Protein AF-A0A3B9TX20-F1 (afdb_monomer)

Foldseek 3Di:
DQVVVLVVVLVVVCVVCCVVPNDFLLVVLSVVLSVLSVVLVVPDDPVDVVSVVVSVVCVVVSVVSSVVSVVVRVVPD

Structure (mmCIF, N/CA/C/O backbone):
data_AF-A0A3B9TX20-F1
#
_entry.id   AF-A0A3B9TX20-F1
#
loop_
_atom_site.group_PDB
_atom_site.id
_atom_site.type_symbol
_atom_site.label_atom_id
_atom_site.label_alt_id
_atom_site.label_comp_id
_atom_site.label_asym_id
_atom_site.label_entity_id
_atom_site.label_seq_id
_atom_site.pdbx_PDB_ins_code
_atom_site.Cartn_x
_atom_site.Cartn_y
_atom_site.Cartn_z
_atom_site.occupancy
_atom_site.B_iso_or_equiv
_atom_site.auth_seq_id
_atom_site.auth_comp_id
_atom_site.auth_asym_id
_atom_site.auth_atom_id
_atom_site.pdbx_PDB_model_num
ATOM 1 N N . GLY A 1 1 ? -0.962 8.045 14.232 1.00 91.25 1 GLY A N 1
ATOM 2 C CA . GLY A 1 1 ? -2.042 7.037 14.138 1.00 91.25 1 GLY A CA 1
ATOM 3 C C . GLY A 1 1 ? -1.855 6.163 12.910 1.00 91.25 1 GLY A C 1
ATOM 4 O O . GLY A 1 1 ? -0.845 6.310 12.230 1.00 91.25 1 GLY A O 1
ATOM 5 N N . VAL A 1 2 ? -2.818 5.289 12.607 1.00 94.75 2 VAL A N 1
ATOM 6 C CA . VAL A 1 2 ? -2.725 4.278 11.528 1.00 94.75 2 VAL A CA 1
ATOM 7 C C . VAL A 1 2 ? -2.409 4.891 10.156 1.00 94.75 2 VAL A C 1
ATOM 9 O O . VAL A 1 2 ? -1.530 4.396 9.459 1.00 94.75 2 VAL A O 1
ATOM 12 N N . ALA A 1 3 ? -3.023 6.027 9.806 1.00 96.56 3 ALA A N 1
ATOM 13 C CA . ALA A 1 3 ? -2.766 6.707 8.532 1.00 96.56 3 ALA A CA 1
ATOM 14 C C . ALA A 1 3 ? -1.285 7.079 8.323 1.00 96.56 3 ALA A C 1
ATOM 16 O O . ALA A 1 3 ? -0.749 6.886 7.237 1.00 96.56 3 ALA A O 1
ATOM 17 N N . ALA A 1 4 ? -0.601 7.558 9.368 1.00 98.06 4 ALA A N 1
ATOM 18 C CA . ALA A 1 4 ? 0.819 7.904 9.287 1.00 98.06 4 ALA A CA 1
ATOM 19 C C . ALA A 1 4 ? 1.696 6.660 9.068 1.00 98.06 4 ALA A C 1
ATOM 21 O O . ALA A 1 4 ? 2.637 6.704 8.281 1.00 98.06 4 ALA A O 1
ATOM 22 N N . ALA A 1 5 ? 1.357 5.540 9.716 1.00 97.12 5 ALA A N 1
ATOM 23 C CA . ALA A 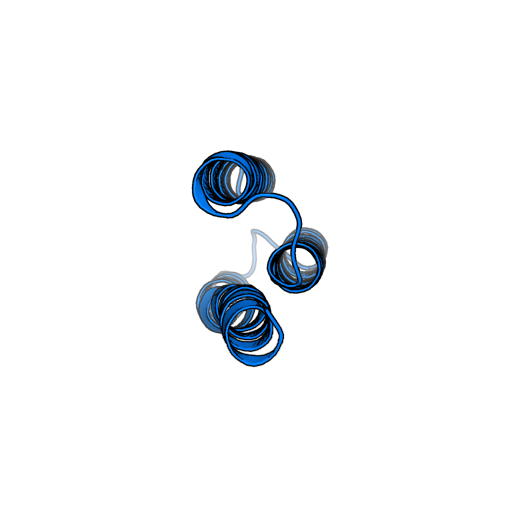1 5 ? 2.051 4.272 9.507 1.00 97.12 5 ALA A CA 1
ATOM 24 C C . ALA A 1 5 ? 1.858 3.750 8.073 1.00 97.12 5 ALA A C 1
ATOM 26 O O . ALA A 1 5 ? 2.820 3.308 7.450 1.00 97.12 5 ALA A O 1
ATOM 27 N N . TYR A 1 6 ? 0.646 3.859 7.521 1.00 97.88 6 TYR A N 1
ATOM 28 C CA . TYR A 1 6 ? 0.363 3.484 6.132 1.00 97.88 6 TYR A CA 1
ATOM 29 C C . TYR A 1 6 ? 1.108 4.364 5.128 1.00 97.88 6 TYR A C 1
ATOM 31 O O . TYR A 1 6 ? 1.721 3.835 4.205 1.00 97.88 6 TYR A O 1
ATOM 39 N N . LEU A 1 7 ? 1.122 5.685 5.330 1.00 98.44 7 LEU A N 1
ATOM 40 C CA . LEU A 1 7 ? 1.880 6.603 4.477 1.00 98.44 7 LEU A CA 1
ATOM 41 C C . LEU A 1 7 ? 3.378 6.291 4.504 1.00 98.44 7 LEU A C 1
ATOM 43 O O . LEU A 1 7 ? 4.006 6.233 3.449 1.00 98.44 7 LEU A O 1
ATOM 47 N N . LEU A 1 8 ? 3.939 6.039 5.690 1.00 98.62 8 LEU A N 1
ATOM 48 C CA . LEU A 1 8 ? 5.345 5.670 5.828 1.00 98.62 8 LEU A CA 1
ATOM 49 C C . LEU A 1 8 ? 5.651 4.344 5.121 1.00 98.62 8 LEU A C 1
ATOM 51 O O . LEU A 1 8 ? 6.634 4.259 4.391 1.00 98.62 8 LEU A O 1
ATOM 55 N N . ALA A 1 9 ? 4.802 3.329 5.289 1.00 98.31 9 ALA A N 1
ATOM 56 C CA . ALA A 1 9 ? 4.971 2.043 4.618 1.00 98.31 9 ALA A CA 1
ATOM 57 C C . ALA A 1 9 ? 4.940 2.190 3.088 1.00 98.31 9 ALA A C 1
ATOM 59 O O . ALA A 1 9 ? 5.839 1.696 2.412 1.00 98.31 9 ALA A O 1
ATOM 60 N N . VAL A 1 10 ? 3.956 2.914 2.543 1.00 98.62 10 VAL A N 1
ATOM 61 C CA . VAL A 1 10 ? 3.850 3.179 1.099 1.00 98.62 10 VAL A CA 1
ATOM 62 C C . VAL A 1 10 ? 5.074 3.939 0.587 1.00 98.62 10 VAL A C 1
ATOM 64 O O . VAL A 1 10 ? 5.622 3.567 -0.447 1.00 98.62 10 VAL A O 1
ATOM 67 N N . ALA A 1 11 ? 5.540 4.960 1.311 1.00 98.75 11 ALA A N 1
ATOM 68 C CA . ALA A 1 11 ? 6.712 5.740 0.919 1.00 98.75 11 ALA A CA 1
ATOM 69 C C . ALA A 1 11 ? 7.995 4.895 0.899 1.00 98.75 11 ALA A C 1
ATOM 71 O O . ALA A 1 11 ? 8.770 4.976 -0.053 1.00 98.75 11 ALA A O 1
ATOM 72 N N . LEU A 1 12 ? 8.208 4.054 1.915 1.00 98.69 12 LEU A N 1
ATOM 73 C CA . LEU A 1 12 ? 9.372 3.167 1.983 1.00 98.69 12 LEU A CA 1
ATOM 74 C C . LEU A 1 12 ? 9.333 2.085 0.898 1.00 98.69 12 LEU A C 1
ATOM 76 O O . LEU A 1 12 ? 10.360 1.808 0.280 1.00 98.69 12 LEU A O 1
ATOM 80 N N . LEU A 1 13 ? 8.157 1.510 0.625 1.00 98.44 13 LEU A N 1
ATOM 81 C CA . LEU A 1 13 ? 7.969 0.557 -0.472 1.00 98.44 13 LEU A CA 1
ATOM 82 C C . LEU A 1 13 ? 8.235 1.212 -1.829 1.00 98.44 13 LEU A C 1
ATOM 84 O O . LEU A 1 13 ? 8.976 0.651 -2.632 1.00 98.44 13 LEU A O 1
ATOM 88 N N . ALA A 1 14 ? 7.689 2.410 -2.062 1.00 98.50 14 ALA A N 1
ATOM 89 C CA . ALA A 1 14 ? 7.936 3.178 -3.279 1.00 98.50 14 ALA A CA 1
ATOM 90 C C . ALA A 1 14 ? 9.430 3.447 -3.471 1.00 98.50 14 ALA A C 1
ATOM 92 O O . ALA A 1 14 ? 9.966 3.168 -4.538 1.00 98.50 14 ALA A O 1
ATOM 93 N N . ALA A 1 15 ? 10.108 3.948 -2.435 1.00 98.56 15 ALA A N 1
ATOM 94 C CA . ALA A 1 15 ? 11.530 4.264 -2.494 1.00 98.56 15 ALA A CA 1
ATOM 95 C C . ALA A 1 15 ? 12.385 3.016 -2.761 1.00 98.56 15 ALA A C 1
ATOM 97 O O . ALA A 1 15 ? 13.243 3.034 -3.642 1.00 98.56 15 ALA A O 1
ATOM 98 N N . GLY A 1 16 ? 12.133 1.919 -2.041 1.00 98.31 16 GLY A N 1
ATOM 99 C CA . GLY A 1 16 ? 12.877 0.671 -2.211 1.00 98.31 16 GLY A CA 1
ATOM 100 C C . GLY A 1 16 ? 12.692 0.054 -3.598 1.00 98.31 16 GLY A C 1
ATOM 101 O O . GLY A 1 16 ? 13.672 -0.315 -4.243 1.00 98.31 16 GLY A O 1
ATOM 102 N N . LEU A 1 17 ? 11.450 -0.018 -4.084 1.00 97.56 17 LEU A N 1
ATOM 103 C CA . LEU A 1 17 ? 11.148 -0.563 -5.410 1.00 97.56 17 LEU A CA 1
ATOM 104 C C . LEU A 1 17 ? 11.655 0.335 -6.535 1.00 97.56 17 LEU A C 1
ATOM 106 O O . LEU A 1 17 ? 12.159 -0.177 -7.528 1.00 97.56 17 LEU A O 1
ATOM 110 N N . TRP A 1 18 ? 11.611 1.654 -6.358 1.00 97.75 18 TRP A N 1
ATOM 111 C CA . TRP A 1 18 ? 12.188 2.585 -7.321 1.00 97.75 18 TRP A CA 1
ATOM 112 C C . TRP A 1 18 ? 13.690 2.361 -7.502 1.00 97.75 18 TRP A C 1
ATOM 114 O O . TRP A 1 18 ? 14.170 2.304 -8.631 1.00 97.75 18 TRP A O 1
ATOM 124 N N . VAL A 1 19 ? 14.428 2.185 -6.401 1.00 98.00 19 VAL A N 1
ATOM 125 C CA . VAL A 1 19 ? 15.875 1.918 -6.442 1.00 98.00 19 VAL A CA 1
ATOM 126 C C . VAL A 1 19 ? 16.183 0.533 -7.021 1.00 98.00 19 VAL A C 1
ATOM 128 O O . VAL A 1 19 ? 17.147 0.392 -7.767 1.00 98.00 19 VAL A O 1
ATOM 131 N N . LEU A 1 20 ? 15.387 -0.487 -6.688 1.00 96.25 20 LEU A N 1
ATOM 132 C CA . LEU A 1 20 ? 15.653 -1.874 -7.085 1.00 96.25 20 LEU A CA 1
ATOM 133 C C . LEU A 1 20 ? 15.211 -2.203 -8.519 1.00 96.25 20 LEU A C 1
ATOM 135 O O . LEU A 1 20 ? 15.869 -2.993 -9.191 1.00 96.25 20 LEU A O 1
ATOM 139 N N . ALA A 1 21 ? 14.073 -1.661 -8.952 1.00 94.12 21 ALA A N 1
ATOM 140 C CA . ALA A 1 21 ? 13.371 -2.073 -10.168 1.00 94.12 21 ALA A CA 1
ATOM 141 C C . ALA A 1 21 ? 13.160 -0.935 -11.182 1.00 94.12 21 ALA A C 1
ATOM 143 O O . ALA A 1 21 ? 12.837 -1.215 -12.332 1.00 94.12 21 ALA A O 1
ATOM 144 N N . GLY A 1 22 ? 13.348 0.335 -10.802 1.00 94.12 22 GLY A N 1
ATOM 145 C CA . GLY A 1 22 ? 13.000 1.468 -11.664 1.00 94.12 22 GLY A CA 1
ATOM 146 C C . GLY A 1 22 ? 11.483 1.589 -11.890 1.00 94.12 22 GLY A C 1
ATOM 147 O O . GLY A 1 22 ? 10.703 1.028 -11.121 1.00 94.12 22 GLY A O 1
ATOM 148 N N . PRO A 1 23 ? 11.018 2.350 -12.897 1.00 93.88 23 PRO A N 1
ATOM 149 C CA . PRO A 1 23 ? 9.592 2.459 -13.208 1.00 93.88 23 PRO A CA 1
ATOM 150 C C . PRO A 1 23 ? 9.037 1.155 -13.811 1.00 93.88 23 PRO A C 1
ATOM 152 O O . PRO A 1 23 ? 9.645 0.592 -14.715 1.00 93.88 23 PRO A O 1
ATOM 155 N N . GLY A 1 24 ? 7.859 0.713 -13.354 1.00 94.50 24 GLY A N 1
ATOM 156 C CA . GLY A 1 24 ? 7.228 -0.533 -13.812 1.00 94.50 24 GLY A CA 1
ATOM 157 C C . GLY A 1 24 ? 5.772 -0.708 -13.355 1.00 94.50 24 GLY A C 1
ATOM 158 O O . GLY A 1 24 ? 5.197 0.164 -12.697 1.00 94.50 24 GLY A O 1
ATOM 159 N N . PHE A 1 25 ? 5.163 -1.854 -13.668 1.00 95.75 25 PHE A N 1
ATOM 160 C CA . PHE A 1 25 ? 3.787 -2.214 -13.287 1.00 95.75 25 PHE A CA 1
ATOM 161 C C . PHE A 1 25 ? 3.583 -2.332 -11.773 1.00 95.75 25 PHE A C 1
ATOM 163 O O . PHE A 1 25 ? 2.457 -2.183 -11.286 1.00 95.75 25 PHE A O 1
ATOM 170 N N . TRP A 1 26 ? 4.657 -2.506 -11.000 1.00 96.62 26 TRP A N 1
ATOM 171 C CA . TRP A 1 26 ? 4.597 -2.437 -9.540 1.00 96.62 26 TRP A CA 1
ATOM 172 C C . TRP A 1 26 ? 4.042 -1.094 -9.040 1.00 96.62 26 TRP A C 1
ATOM 174 O O . TRP A 1 26 ? 3.399 -1.064 -7.991 1.00 96.62 26 TRP A O 1
ATOM 184 N N . VAL A 1 27 ? 4.204 -0.002 -9.801 1.00 97.75 27 VAL A N 1
ATOM 185 C CA . VAL A 1 27 ? 3.641 1.318 -9.471 1.00 97.75 27 VAL A CA 1
ATOM 186 C C . VAL A 1 27 ? 2.112 1.266 -9.449 1.00 97.75 27 VAL A C 1
ATOM 188 O O . VAL A 1 27 ? 1.491 1.809 -8.536 1.00 97.75 27 VAL A O 1
ATOM 191 N N . ALA A 1 28 ? 1.492 0.566 -10.404 1.00 97.75 28 ALA A N 1
ATOM 192 C CA . ALA A 1 28 ? 0.042 0.388 -10.439 1.00 97.75 28 ALA A CA 1
ATOM 193 C C . ALA A 1 28 ? -0.450 -0.468 -9.259 1.00 97.75 28 ALA A C 1
ATOM 195 O O . ALA A 1 28 ? -1.446 -0.126 -8.618 1.00 97.75 28 ALA A O 1
ATOM 196 N N . GLY A 1 29 ? 0.283 -1.534 -8.916 1.00 98.06 29 GLY A N 1
ATOM 197 C CA . GLY A 1 29 ? 0.000 -2.347 -7.728 1.00 98.06 29 GLY A CA 1
ATOM 198 C C . GLY A 1 29 ? 0.108 -1.546 -6.425 1.00 98.06 29 GLY A C 1
ATOM 199 O O . GLY A 1 29 ? -0.775 -1.625 -5.569 1.00 98.06 29 GLY A O 1
ATOM 200 N N . LEU A 1 30 ? 1.142 -0.709 -6.294 1.00 98.50 30 LEU A N 1
ATOM 201 C CA . LEU A 1 30 ? 1.322 0.171 -5.140 1.00 98.50 30 LEU A CA 1
ATOM 202 C C . LEU A 1 30 ? 0.227 1.245 -5.058 1.00 98.50 30 LEU A C 1
ATOM 204 O O . LEU A 1 30 ? -0.260 1.547 -3.967 1.0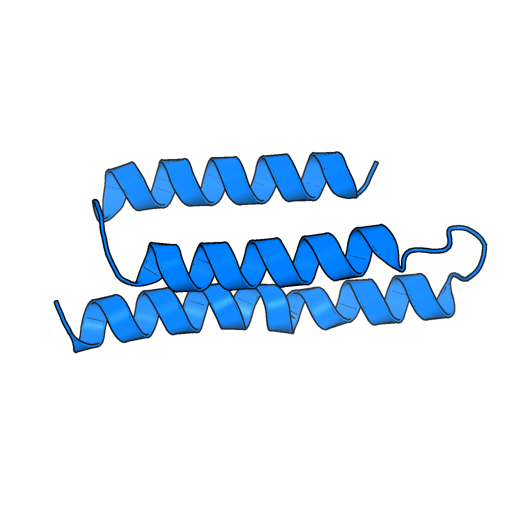0 98.50 30 LEU A O 1
ATOM 208 N N . ALA A 1 31 ? -0.202 1.799 -6.194 1.00 98.56 31 ALA A N 1
ATOM 209 C CA . ALA A 1 31 ? -1.315 2.742 -6.246 1.00 98.56 31 ALA A CA 1
ATOM 210 C C . ALA A 1 31 ? -2.626 2.086 -5.778 1.00 98.56 31 ALA A C 1
ATOM 212 O O . ALA A 1 31 ? -3.345 2.664 -4.961 1.00 98.56 31 ALA A O 1
ATOM 213 N N . ALA A 1 32 ? -2.900 0.853 -6.216 1.00 98.50 32 ALA A N 1
ATOM 214 C CA . ALA A 1 32 ? -4.060 0.087 -5.768 1.00 98.50 32 ALA A CA 1
ATOM 215 C C . ALA A 1 32 ? -4.002 -0.225 -4.261 1.00 98.50 32 ALA A C 1
ATOM 217 O O . ALA A 1 32 ? -4.983 0.005 -3.549 1.00 98.50 32 ALA A O 1
ATOM 218 N N . MET A 1 33 ? -2.845 -0.666 -3.750 1.00 98.69 33 MET A N 1
ATOM 219 C CA . MET A 1 33 ? -2.606 -0.847 -2.311 1.00 98.69 33 MET A CA 1
ATOM 220 C C . MET A 1 33 ? -2.880 0.450 -1.536 1.00 98.69 33 MET A C 1
ATOM 2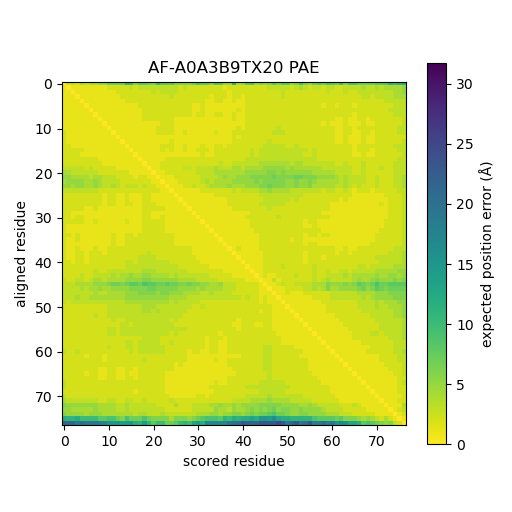22 O O . MET A 1 33 ? -3.593 0.440 -0.534 1.00 98.69 33 MET A O 1
ATOM 226 N N . THR A 1 34 ? -2.364 1.582 -2.018 1.00 98.62 34 THR A N 1
ATOM 227 C CA . THR A 1 34 ? -2.535 2.895 -1.379 1.00 98.62 34 THR A CA 1
ATOM 228 C C . THR A 1 34 ? -4.004 3.314 -1.341 1.00 98.62 34 THR A C 1
ATOM 230 O O . THR A 1 34 ? -4.487 3.777 -0.307 1.00 98.62 34 THR A O 1
ATOM 233 N N . ALA A 1 35 ? -4.745 3.104 -2.432 1.00 98.56 35 ALA A N 1
ATOM 234 C CA . ALA A 1 35 ? -6.178 3.374 -2.485 1.00 98.56 35 ALA A CA 1
ATOM 235 C C . ALA A 1 35 ? -6.965 2.501 -1.491 1.00 98.56 35 ALA A C 1
ATOM 237 O O . ALA A 1 35 ? -7.826 3.016 -0.774 1.00 98.56 35 ALA A O 1
ATOM 238 N N . HIS A 1 36 ? -6.631 1.209 -1.388 1.00 98.44 36 HIS A N 1
ATOM 239 C CA . HIS A 1 36 ? -7.240 0.292 -0.422 1.00 98.44 36 HIS A CA 1
ATOM 240 C C . HIS A 1 36 ? -6.990 0.738 1.029 1.00 98.44 36 HIS A C 1
ATOM 242 O O . HIS A 1 36 ? -7.921 0.810 1.830 1.00 98.44 36 HIS A O 1
ATOM 248 N N . LEU A 1 37 ? -5.751 1.105 1.370 1.00 98.25 37 LEU A N 1
ATOM 249 C CA . LEU A 1 37 ? -5.407 1.613 2.703 1.00 98.25 37 LEU A CA 1
ATOM 250 C C . LEU A 1 37 ? -6.099 2.951 3.004 1.00 98.25 37 LEU A C 1
ATOM 252 O O . LEU A 1 37 ? -6.574 3.168 4.119 1.00 98.25 37 LEU A O 1
ATOM 256 N N . GLY A 1 38 ? -6.216 3.833 2.008 1.00 98.00 38 GLY A N 1
ATOM 257 C CA . GLY A 1 38 ? -6.969 5.082 2.122 1.00 98.00 38 GLY A CA 1
ATOM 258 C C . GLY A 1 38 ? -8.457 4.850 2.394 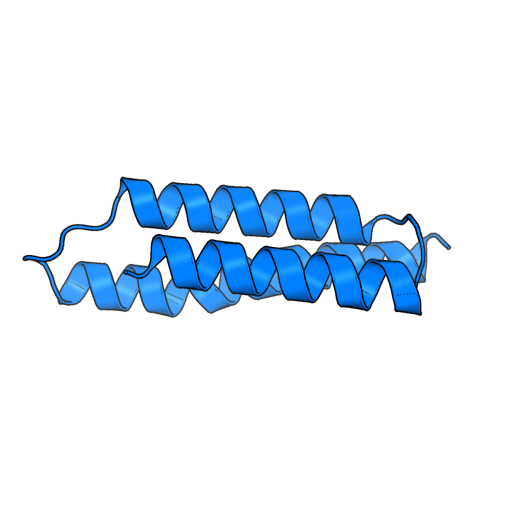1.00 98.00 38 GLY A C 1
ATOM 259 O O . GLY A 1 38 ? -9.052 5.560 3.205 1.00 98.00 38 GLY A O 1
ATOM 260 N N . TRP A 1 39 ? -9.054 3.825 1.779 1.00 98.00 39 TRP A N 1
ATOM 261 C CA . TRP A 1 39 ? -10.411 3.388 2.107 1.00 98.00 39 TRP A CA 1
ATOM 262 C C . TRP A 1 39 ? -10.507 2.880 3.552 1.00 98.00 39 TRP A C 1
ATOM 264 O O . TRP A 1 39 ? -11.423 3.297 4.257 1.00 98.00 39 TRP A O 1
ATOM 274 N N . GLN A 1 40 ? -9.554 2.081 4.045 1.00 96.94 40 GLN A N 1
ATOM 275 C CA . GLN A 1 40 ? -9.577 1.633 5.446 1.00 96.94 40 GLN A CA 1
ATOM 276 C C . GLN A 1 40 ? -9.527 2.804 6.430 1.00 96.94 40 GLN A C 1
ATOM 278 O O . GLN A 1 40 ? -10.317 2.848 7.365 1.00 96.94 40 GLN A O 1
ATOM 283 N N . VAL A 1 41 ? -8.629 3.771 6.206 1.00 97.12 41 VAL A N 1
ATOM 284 C CA . VAL A 1 41 ? -8.486 4.945 7.083 1.00 97.12 41 VAL A CA 1
ATOM 285 C C . VAL A 1 41 ? -9.784 5.750 7.151 1.00 97.12 41 VAL A C 1
ATOM 287 O O . VAL A 1 41 ? -10.139 6.228 8.221 1.00 97.12 41 VAL A O 1
ATOM 290 N N . ARG A 1 42 ? -10.510 5.877 6.034 1.00 96.75 42 ARG A N 1
ATOM 291 C CA . ARG A 1 42 ? -11.801 6.585 5.986 1.00 96.75 42 ARG A CA 1
ATOM 292 C C . ARG A 1 42 ? -12.927 5.860 6.720 1.00 96.75 42 ARG A C 1
ATOM 294 O O . ARG A 1 42 ? -13.844 6.522 7.182 1.00 96.75 42 ARG A O 1
ATOM 301 N N . ASN A 1 43 ? -12.876 4.531 6.788 1.00 94.88 43 ASN A N 1
ATOM 302 C CA . ASN A 1 43 ? -13.911 3.706 7.419 1.00 94.88 43 ASN A CA 1
ATOM 303 C C . ASN A 1 43 ? -13.529 3.254 8.835 1.00 94.88 43 ASN A C 1
ATOM 305 O O . ASN A 1 43 ? -14.253 2.462 9.426 1.00 94.88 43 ASN A O 1
ATOM 309 N N . LEU A 1 44 ? -12.384 3.692 9.366 1.00 95.44 44 LEU A N 1
ATOM 310 C CA . LEU A 1 44 ? -11.938 3.303 10.695 1.00 95.44 44 LEU A CA 1
ATOM 311 C C . LEU A 1 44 ? -12.750 4.046 11.761 1.00 95.44 44 LEU A C 1
ATOM 313 O O . LEU A 1 44 ? -12.704 5.270 11.842 1.00 95.44 44 LEU A O 1
ATOM 317 N N . ASP A 1 45 ? -13.415 3.274 12.609 1.00 95.00 45 ASP A N 1
ATOM 318 C CA . ASP A 1 45 ? -14.029 3.710 13.857 1.00 95.00 45 ASP A CA 1
ATOM 319 C C . ASP A 1 45 ? -13.164 3.176 15.000 1.00 95.00 45 ASP A C 1
ATOM 321 O O . ASP A 1 45 ? -12.811 1.993 15.023 1.00 95.00 45 ASP A O 1
ATOM 325 N N . ALA A 1 46 ? -12.763 4.065 15.905 1.00 90.75 46 ALA A N 1
ATOM 326 C CA . ALA A 1 46 ? -11.914 3.719 17.037 1.00 90.75 46 ALA A CA 1
ATOM 327 C C . ALA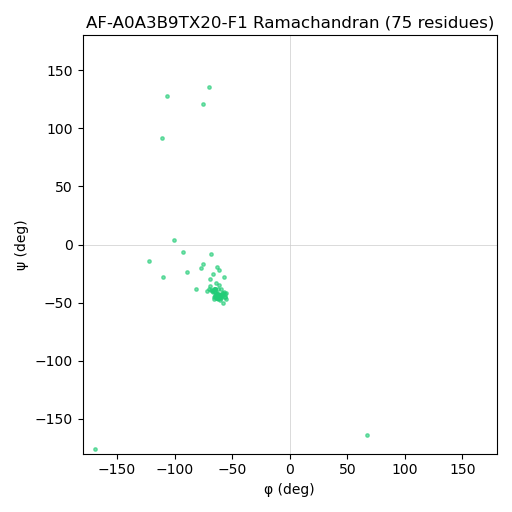 A 1 46 ? -12.693 3.008 18.153 1.00 90.75 46 ALA A C 1
ATOM 329 O O . ALA A 1 46 ? -12.078 2.298 18.950 1.00 90.75 46 ALA A O 1
ATOM 330 N N . ASP A 1 47 ? -14.019 3.159 18.175 1.00 96.81 47 ASP A N 1
ATOM 331 C CA . ASP A 1 47 ? -14.888 2.608 19.213 1.00 96.81 47 ASP A CA 1
ATOM 332 C C . ASP A 1 47 ? -15.436 1.211 18.848 1.00 96.81 47 ASP A C 1
ATOM 334 O O . ASP A 1 47 ? -16.027 0.535 19.691 1.00 96.81 47 ASP A O 1
ATOM 338 N N . ASP A 1 48 ? -15.177 0.726 17.624 1.00 97.12 48 ASP A N 1
ATOM 339 C CA . ASP A 1 48 ? -15.527 -0.627 17.166 1.00 97.12 48 ASP A CA 1
ATOM 340 C C . ASP A 1 48 ? -14.274 -1.513 16.952 1.00 97.12 48 ASP A C 1
ATOM 342 O O . ASP A 1 48 ? -13.706 -1.583 15.850 1.00 97.12 48 ASP A O 1
ATOM 346 N N . PRO A 1 49 ? -13.841 -2.275 17.978 1.00 95.56 49 PRO A N 1
ATOM 347 C CA . PRO A 1 49 ? -12.682 -3.160 17.870 1.00 95.56 49 PRO A CA 1
ATOM 348 C C . PRO A 1 49 ? -12.897 -4.339 16.906 1.00 95.56 49 PRO A C 1
ATOM 350 O O . PRO A 1 49 ? -11.928 -4.859 16.341 1.00 95.56 49 PRO A O 1
ATOM 353 N N . ALA A 1 50 ? -14.142 -4.775 16.680 1.00 97.56 50 ALA A N 1
ATOM 354 C CA . ALA A 1 50 ? -14.434 -5.866 15.753 1.00 97.56 50 ALA A CA 1
ATOM 355 C C . ALA A 1 50 ? -14.241 -5.408 14.301 1.00 97.56 50 ALA A C 1
ATOM 357 O O . ALA A 1 50 ? -13.665 -6.139 13.484 1.00 97.56 50 ALA A O 1
ATOM 358 N N . MET A 1 51 ? -14.656 -4.180 13.983 1.00 96.12 51 MET A N 1
ATOM 359 C CA . MET A 1 51 ? -14.335 -3.561 12.704 1.00 96.12 51 MET A CA 1
ATOM 360 C C . MET A 1 51 ? -12.836 -3.307 12.551 1.00 96.12 51 MET A C 1
ATOM 362 O O . MET A 1 51 ? -12.292 -3.635 11.494 1.00 96.12 51 MET A O 1
ATOM 366 N N . ALA A 1 52 ? -12.152 -2.795 13.577 1.00 96.06 52 ALA A N 1
ATOM 367 C CA . ALA A 1 52 ? -10.706 -2.579 13.517 1.00 96.06 52 ALA A CA 1
ATOM 368 C C . ALA A 1 52 ? -9.948 -3.879 13.185 1.00 96.06 52 ALA A C 1
ATOM 370 O O . ALA A 1 52 ? -9.077 -3.888 12.314 1.00 96.06 52 ALA A O 1
ATOM 371 N N . LEU A 1 53 ? -10.337 -5.010 13.790 1.00 96.56 53 LEU A N 1
ATOM 372 C CA . LEU A 1 53 ? -9.772 -6.322 13.463 1.00 96.56 53 LEU A CA 1
ATOM 373 C C . LEU A 1 53 ? -10.090 -6.759 12.024 1.00 96.56 53 LEU A C 1
ATOM 375 O O . LEU A 1 53 ? -9.242 -7.360 11.360 1.00 96.56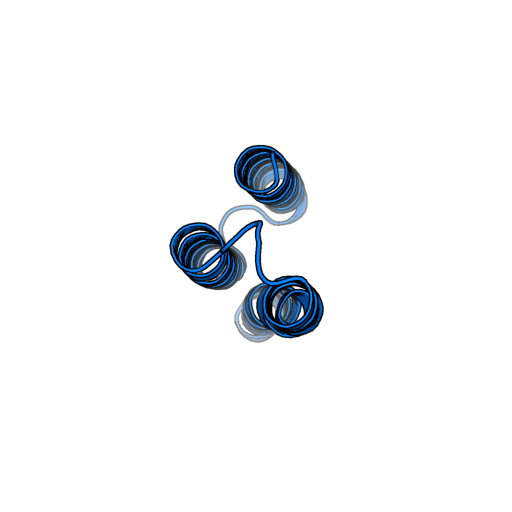 53 LEU A O 1
ATOM 379 N N . ARG A 1 54 ? -11.300 -6.479 11.527 1.00 97.25 54 ARG A N 1
ATOM 380 C CA . ARG A 1 54 ? -11.689 -6.782 10.141 1.00 97.25 54 ARG A CA 1
ATOM 381 C C . ARG A 1 54 ? -10.849 -5.986 9.139 1.00 97.25 54 ARG A C 1
ATOM 383 O O . ARG A 1 54 ? -10.326 -6.587 8.203 1.00 97.25 54 ARG A O 1
ATOM 390 N N . LEU A 1 55 ? -10.666 -4.684 9.368 1.00 96.69 55 LEU A N 1
ATOM 391 C CA . LEU A 1 55 ? -9.808 -3.820 8.547 1.00 96.69 55 LEU A CA 1
ATOM 392 C C . LEU A 1 55 ? -8.332 -4.240 8.636 1.00 96.69 55 LEU A C 1
ATOM 394 O O . LEU A 1 55 ? -7.633 -4.289 7.628 1.00 96.69 55 LEU A O 1
ATOM 398 N N . PHE A 1 56 ? -7.861 -4.646 9.817 1.00 95.62 56 PHE A N 1
ATOM 399 C CA . PHE A 1 56 ? -6.506 -5.171 9.966 1.00 95.62 56 PHE A CA 1
ATOM 400 C C . PHE A 1 56 ? -6.291 -6.445 9.138 1.00 95.62 56 PHE A C 1
ATOM 402 O O . PHE A 1 56 ? -5.285 -6.575 8.444 1.00 95.62 56 PHE A O 1
ATOM 409 N N . LYS A 1 57 ? -7.254 -7.375 9.143 1.00 97.56 57 LYS A N 1
ATOM 410 C CA . LYS A 1 57 ? -7.182 -8.599 8.327 1.00 97.56 57 LYS A CA 1
ATOM 411 C C . LYS A 1 57 ? -7.185 -8.306 6.822 1.00 97.56 57 LYS A C 1
ATOM 413 O O . LYS A 1 57 ? -6.501 -9.017 6.085 1.00 97.56 57 LYS A O 1
ATOM 418 N N . SER A 1 58 ? -7.873 -7.254 6.365 1.00 97.31 58 SER A N 1
ATOM 419 C CA . SER A 1 58 ? -7.830 -6.844 4.952 1.00 97.31 58 SER A CA 1
ATOM 420 C C . SER A 1 58 ? -6.472 -6.283 4.511 1.00 97.31 58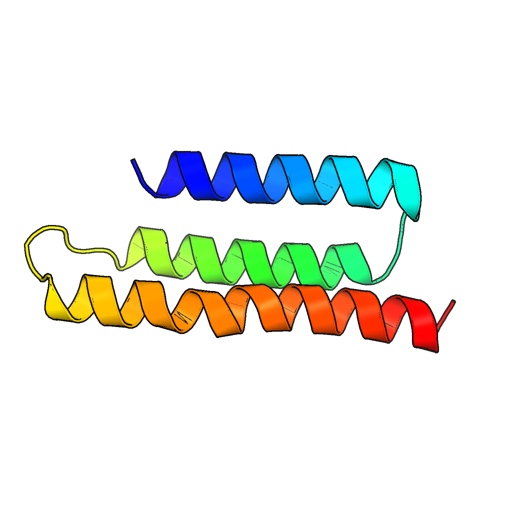 SER A C 1
ATOM 422 O O . SER A 1 58 ? -6.238 -6.156 3.313 1.00 97.31 58 SER A O 1
ATOM 424 N N . ASN A 1 59 ? -5.513 -6.042 5.419 1.00 97.31 59 ASN A N 1
ATOM 425 C CA . ASN A 1 59 ? -4.139 -5.703 5.012 1.00 97.31 59 ASN A CA 1
ATOM 426 C C . ASN A 1 59 ? -3.464 -6.811 4.194 1.00 97.31 59 ASN A C 1
ATOM 428 O O . ASN A 1 59 ? -2.550 -6.518 3.423 1.00 97.31 59 ASN A O 1
ATOM 432 N N . ARG A 1 60 ? -3.934 -8.064 4.294 1.00 98.00 60 ARG A N 1
ATOM 433 C CA . ARG A 1 60 ? -3.524 -9.127 3.367 1.00 98.00 60 ARG A CA 1
ATOM 434 C C . ARG A 1 60 ? -3.860 -8.759 1.922 1.00 98.00 60 ARG A C 1
ATOM 436 O O . ARG A 1 60 ? -3.024 -8.942 1.044 1.00 98.00 60 ARG A O 1
ATOM 443 N N . ASP A 1 61 ? -5.048 -8.215 1.687 1.00 98.31 61 ASP A N 1
ATOM 444 C CA . ASP A 1 61 ? -5.516 -7.852 0.350 1.00 98.31 61 ASP A CA 1
ATOM 445 C C . ASP A 1 61 ? -4.732 -6.642 -0.177 1.00 98.31 61 ASP A C 1
ATOM 447 O O . ASP A 1 61 ? -4.321 -6.631 -1.334 1.00 98.31 61 ASP A O 1
ATOM 451 N N . ALA A 1 62 ? -4.410 -5.678 0.696 1.00 98.06 62 ALA A N 1
ATOM 452 C CA . ALA A 1 62 ? -3.503 -4.575 0.373 1.00 98.06 62 ALA A CA 1
ATOM 453 C C . ALA A 1 62 ? -2.128 -5.081 -0.110 1.00 98.06 62 ALA A C 1
ATOM 455 O O . ALA A 1 62 ? -1.619 -4.615 -1.129 1.00 98.06 62 ALA A O 1
ATOM 456 N N . GLY A 1 63 ? -1.554 -6.072 0.582 1.00 97.88 63 GLY A N 1
ATOM 457 C CA . GLY A 1 63 ? -0.314 -6.727 0.161 1.00 97.88 63 GLY A CA 1
ATOM 458 C C . GLY A 1 63 ? -0.450 -7.448 -1.183 1.00 97.88 63 GLY A C 1
ATOM 459 O O . GLY A 1 63 ? 0.403 -7.279 -2.052 1.00 97.88 63 GLY A O 1
ATOM 460 N N . LEU A 1 64 ? -1.547 -8.185 -1.393 1.00 98.56 64 LEU A N 1
ATOM 461 C CA . LEU A 1 64 ? -1.819 -8.888 -2.653 1.00 98.56 64 LEU A CA 1
ATOM 462 C C . LEU A 1 64 ? -1.931 -7.935 -3.851 1.00 98.56 64 LEU A C 1
ATOM 464 O O . LEU A 1 64 ? -1.478 -8.293 -4.935 1.00 98.56 64 LEU A O 1
ATOM 468 N N . LEU A 1 65 ? -2.473 -6.725 -3.672 1.00 98.50 65 LEU A N 1
ATOM 469 C CA . LEU A 1 65 ? -2.529 -5.709 -4.731 1.00 98.50 65 LEU A CA 1
ATOM 470 C C . LEU A 1 65 ? -1.128 -5.290 -5.199 1.00 98.50 65 LEU A C 1
ATOM 472 O O . LEU A 1 65 ? -0.866 -5.243 -6.403 1.00 98.50 65 LEU A O 1
ATOM 476 N N . LEU A 1 66 ? -0.205 -5.047 -4.263 1.00 98.44 66 LEU A N 1
ATOM 477 C CA . LEU A 1 66 ? 1.188 -4.757 -4.604 1.00 98.44 66 LEU A CA 1
ATOM 478 C C . LEU A 1 66 ? 1.874 -5.975 -5.238 1.00 98.44 66 LEU A C 1
ATOM 480 O O . LEU A 1 66 ? 2.542 -5.834 -6.262 1.00 98.44 66 LEU A O 1
ATOM 484 N N . THR A 1 67 ? 1.690 -7.171 -4.669 1.00 98.31 67 THR A N 1
ATOM 485 C CA . THR A 1 67 ? 2.254 -8.413 -5.217 1.00 98.31 67 THR A CA 1
ATOM 486 C C . THR A 1 67 ? 1.778 -8.668 -6.643 1.00 98.31 67 THR A C 1
ATOM 488 O O . THR A 1 67 ? 2.595 -9.027 -7.482 1.00 98.31 67 THR A O 1
ATOM 491 N N . ALA A 1 68 ? 0.501 -8.438 -6.951 1.00 98.06 68 ALA A N 1
ATOM 492 C CA . ALA A 1 68 ? -0.016 -8.563 -8.309 1.00 98.06 68 ALA A CA 1
ATOM 493 C C . ALA A 1 68 ? 0.705 -7.610 -9.275 1.00 98.06 68 ALA A C 1
ATOM 495 O O . ALA A 1 68 ? 1.128 -8.042 -10.342 1.00 98.06 68 ALA A O 1
ATOM 496 N N . GLY A 1 69 ? 0.922 -6.350 -8.878 1.00 97.31 69 GLY A N 1
ATOM 497 C CA . GLY A 1 69 ? 1.708 -5.398 -9.668 1.00 97.31 69 GLY A CA 1
ATOM 498 C C . GLY A 1 69 ? 3.149 -5.860 -9.896 1.00 97.31 69 GLY A C 1
ATOM 499 O O . GLY A 1 69 ? 3.634 -5.790 -11.017 1.00 97.31 69 GLY A O 1
ATOM 500 N N . LEU A 1 70 ? 3.811 -6.388 -8.861 1.00 97.31 70 LEU A N 1
ATOM 501 C CA . LEU A 1 70 ? 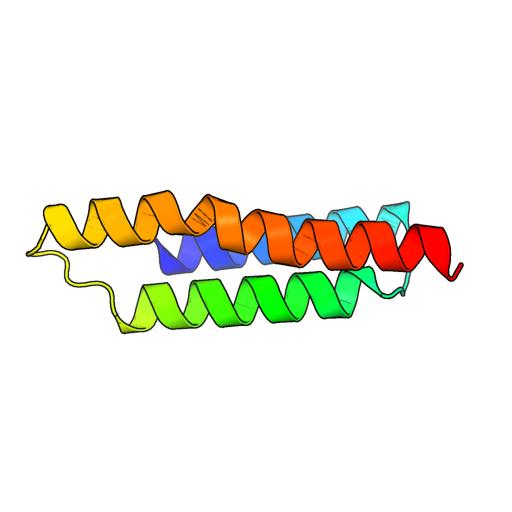5.170 -6.937 -8.957 1.00 97.31 70 LEU A CA 1
ATOM 502 C C . LEU A 1 70 ? 5.246 -8.182 -9.851 1.00 97.31 70 LEU A C 1
ATOM 504 O O . LEU A 1 70 ? 6.194 -8.332 -10.614 1.00 97.31 70 LEU A O 1
ATOM 508 N N . VAL A 1 71 ? 4.263 -9.081 -9.768 1.00 97.81 71 VAL A N 1
ATOM 509 C CA . VAL A 1 71 ? 4.190 -10.273 -10.625 1.00 97.81 71 VAL A CA 1
ATOM 510 C C . VAL A 1 71 ? 3.965 -9.863 -12.076 1.00 97.81 71 VAL A C 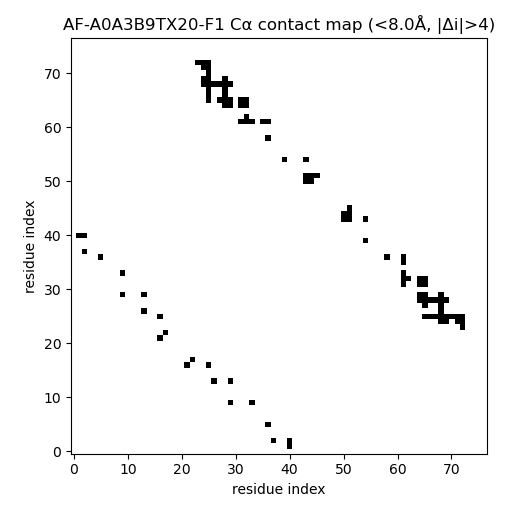1
ATOM 512 O O . VAL A 1 71 ? 4.676 -10.348 -12.947 1.00 97.81 71 VAL A O 1
ATOM 515 N N . LEU A 1 72 ? 3.027 -8.948 -12.336 1.00 96.38 72 LEU A N 1
ATOM 516 C CA . LEU A 1 72 ? 2.788 -8.414 -13.678 1.00 96.38 72 LEU A CA 1
ATOM 517 C C . LEU A 1 72 ? 4.043 -7.761 -14.254 1.00 96.38 72 LEU A C 1
ATOM 519 O O . LEU A 1 72 ? 4.366 -7.999 -15.412 1.00 96.38 72 LEU A O 1
ATOM 523 N N . ASP A 1 73 ? 4.778 -7.012 -13.434 1.00 93.19 73 ASP A N 1
ATOM 524 C CA . ASP A 1 73 ? 6.045 -6.404 -13.833 1.00 93.19 73 ASP A CA 1
ATOM 525 C C . ASP A 1 73 ? 7.033 -7.456 -14.352 1.00 93.19 73 ASP A C 1
ATOM 527 O O . ASP A 1 73 ? 7.592 -7.294 -15.425 1.00 93.19 73 ASP A O 1
ATOM 531 N N . ARG A 1 74 ? 7.163 -8.596 -13.659 1.00 93.12 74 ARG A N 1
ATOM 532 C CA . ARG A 1 74 ? 8.046 -9.704 -14.073 1.00 93.12 74 ARG A CA 1
ATOM 533 C C . ARG A 1 74 ? 7.533 -10.551 -15.231 1.00 93.12 74 ARG A C 1
ATOM 535 O O . ARG A 1 74 ? 8.303 -11.332 -15.778 1.00 93.12 74 ARG A O 1
ATOM 542 N N . LEU A 1 75 ? 6.246 -10.476 -15.548 1.00 94.50 75 LEU A N 1
ATOM 543 C CA . LEU A 1 75 ? 5.668 -11.198 -16.681 1.00 94.50 75 LEU A CA 1
ATOM 544 C C . LEU A 1 75 ? 5.727 -10.382 -17.976 1.00 94.50 75 LEU A C 1
ATOM 546 O O . LEU A 1 75 ? 5.646 -10.972 -19.051 1.00 94.50 75 LEU A O 1
ATOM 550 N N . VAL A 1 76 ? 5.813 -9.051 -17.877 1.00 86.75 76 VAL A N 1
ATOM 551 C CA . VAL A 1 76 ? 5.739 -8.133 -19.025 1.00 86.75 76 VAL A CA 1
ATOM 552 C C . VAL A 1 76 ? 7.083 -7.462 -19.340 1.00 86.75 76 VAL A C 1
ATOM 554 O O . VAL A 1 76 ? 7.301 -7.112 -20.500 1.00 86.75 76 VAL A O 1
ATOM 557 N N . ALA A 1 77 ? 7.962 -7.281 -18.348 1.00 70.38 77 ALA A N 1
ATOM 558 C CA . ALA A 1 77 ? 9.323 -6.756 -18.515 1.00 70.38 77 ALA A CA 1
ATOM 559 C C . ALA A 1 77 ? 10.355 -7.881 -18.675 1.00 70.38 77 ALA A C 1
ATOM 561 O O . ALA A 1 77 ? 11.302 -7.681 -19.469 1.00 70.38 77 ALA A O 1
#

pLDDT: mean 96.52, std 3.65, range [70.38, 98.75]

Solvent-accessible surface area (backbone atoms only — not comparable to full-atom values): 4199 Å² total; per-residue (Å²): 109,71,65,60,54,51,51,51,51,53,50,52,50,51,54,52,43,42,75,74,66,46,89,56,44,35,56,58,10,44,50,49,20,49,53,50,52,52,50,46,59,74,69,63,52,90,89,39,66,69,56,46,52,51,56,57,60,47,49,57,56,32,51,48,35,28,49,51,13,45,51,49,28,70,75,75,108

Secondary structure (DSSP, 8-state):
-HHHHHHHHHHHHHHHHHHHH-SSTHHHHHHHHHHHHHHHHHH--SS-HHHHHHHHHTHHHHHHHHHHHHHHHHHH-

Radius of gyration: 13.63 Å; Cα contacts (8 Å, |Δi|>4): 54; chains: 1; bounding box: 31×19×38 Å

Sequence (77 aa):
GVAAAYLLAVALLAAGLWVLAGPGFWVAGLAAMTAHLGWQVRNLDADDPAMALRLFKSNRDAGLLLTAGLVLDRLVA

Mean predicted aligned error: 2.45 Å